Protein AF-A0A7S1TDK1-F1 (afdb_monomer_lite)

Structure (mmCIF, N/CA/C/O backbone):
data_AF-A0A7S1TDK1-F1
#
_entry.id   AF-A0A7S1TDK1-F1
#
loop_
_atom_site.group_PDB
_atom_site.id
_atom_site.type_symbol
_atom_site.label_atom_id
_atom_site.label_alt_id
_atom_site.label_comp_id
_atom_site.label_asym_id
_atom_site.label_entity_id
_atom_site.label_seq_id
_atom_site.pdbx_PDB_ins_code
_atom_site.Cartn_x
_atom_site.Cartn_y
_atom_site.Cartn_z
_atom_site.occupancy
_atom_site.B_iso_or_equiv
_atom_site.auth_seq_id
_atom_site.auth_comp_id
_atom_site.auth_asym_id
_atom_site.auth_atom_id
_atom_site.pdbx_PDB_model_num
ATOM 1 N N . LYS A 1 1 ? 4.719 -7.505 9.314 1.00 86.31 1 LYS A N 1
ATOM 2 C CA . LYS A 1 1 ? 6.039 -7.773 8.699 1.00 86.31 1 LYS A CA 1
ATOM 3 C C . LYS A 1 1 ? 5.811 -8.381 7.329 1.00 86.31 1 LYS A C 1
ATOM 5 O O . LYS A 1 1 ? 5.020 -9.314 7.244 1.00 86.31 1 LYS A O 1
ATOM 10 N N . PHE A 1 2 ? 6.454 -7.848 6.300 1.00 88.44 2 PHE A N 1
ATOM 11 C CA . PHE A 1 2 ? 6.526 -8.436 4.968 1.00 88.44 2 PHE A CA 1
ATOM 12 C C . PHE A 1 2 ? 7.880 -9.136 4.843 1.00 88.44 2 PHE A C 1
ATOM 14 O O . PHE A 1 2 ? 8.898 -8.592 5.267 1.00 88.44 2 PHE A O 1
ATOM 21 N N . ASN A 1 3 ? 7.862 -10.368 4.338 1.00 87.81 3 ASN A N 1
ATOM 22 C CA . ASN A 1 3 ? 9.062 -11.060 3.884 1.00 87.81 3 ASN A CA 1
ATOM 23 C C . ASN A 1 3 ? 8.874 -11.241 2.379 1.00 87.81 3 ASN A C 1
ATOM 25 O O . ASN A 1 3 ? 7.981 -11.978 1.956 1.00 87.81 3 ASN A O 1
ATOM 29 N N . TYR A 1 4 ? 9.637 -10.494 1.600 1.00 84.88 4 TYR A N 1
ATOM 30 C CA . TYR A 1 4 ? 9.593 -10.510 0.154 1.00 84.88 4 TYR A CA 1
ATOM 31 C C . TYR A 1 4 ? 10.383 -11.716 -0.351 1.00 84.88 4 TYR A C 1
ATOM 33 O O . TYR A 1 4 ? 11.515 -11.944 0.056 1.00 84.88 4 TYR A O 1
ATOM 41 N N . ASN A 1 5 ? 9.760 -12.510 -1.221 1.00 82.56 5 ASN A N 1
ATOM 42 C CA . ASN A 1 5 ? 10.401 -13.643 -1.891 1.00 82.56 5 ASN A CA 1
ATOM 43 C C . ASN A 1 5 ? 10.414 -13.422 -3.411 1.00 82.56 5 ASN A C 1
ATOM 45 O O . ASN A 1 5 ? 10.013 -14.284 -4.198 1.00 82.56 5 ASN A O 1
ATOM 49 N N . TRP A 1 6 ? 10.809 -12.214 -3.808 1.00 83.81 6 TRP A N 1
ATOM 50 C CA . TRP A 1 6 ? 10.969 -11.805 -5.197 1.00 83.81 6 TRP A CA 1
ATOM 51 C C . TRP A 1 6 ? 12.465 -11.733 -5.489 1.00 83.81 6 TRP A C 1
ATOM 53 O O . TRP A 1 6 ? 13.150 -10.826 -5.035 1.00 83.81 6 TRP A O 1
ATOM 63 N N . THR A 1 7 ? 12.974 -12.768 -6.151 1.00 83.19 7 THR A N 1
ATOM 64 C CA . THR A 1 7 ? 14.395 -12.958 -6.459 1.00 83.19 7 THR A CA 1
ATOM 65 C C . THR A 1 7 ? 14.524 -13.419 -7.904 1.00 83.19 7 THR A C 1
ATOM 67 O O . THR A 1 7 ? 13.590 -14.031 -8.425 1.00 83.19 7 THR A O 1
ATOM 70 N N . GLN A 1 8 ? 15.693 -13.237 -8.521 1.00 84.31 8 GLN A N 1
ATOM 71 C CA . GLN A 1 8 ? 15.950 -13.745 -9.874 1.00 84.31 8 GLN A CA 1
ATOM 72 C C . GLN A 1 8 ? 15.743 -15.265 -9.980 1.00 84.31 8 GLN A C 1
ATOM 74 O O . GLN A 1 8 ? 15.383 -15.774 -11.031 1.00 84.31 8 GLN A O 1
ATOM 79 N N . TYR A 1 9 ? 15.955 -16.016 -8.896 1.00 83.38 9 TYR A N 1
ATOM 80 C CA . TYR A 1 9 ? 15.710 -17.457 -8.895 1.00 83.38 9 TYR A CA 1
ATOM 81 C C . TYR A 1 9 ? 14.213 -17.794 -8.862 1.00 83.38 9 TYR A C 1
ATOM 83 O O . TYR A 1 9 ? 13.776 -18.726 -9.532 1.00 83.38 9 TYR A O 1
ATOM 91 N N . SER A 1 10 ? 13.423 -17.056 -8.074 1.00 80.19 10 SER A N 1
ATOM 92 C CA . SER A 1 10 ? 11.982 -17.302 -7.953 1.00 80.19 10 SER A CA 1
ATOM 93 C C . SER A 1 10 ? 11.163 -16.716 -9.107 1.00 80.19 10 SER A C 1
ATOM 95 O O . SER A 1 10 ? 10.086 -17.236 -9.378 1.00 80.19 10 SER A O 1
ATOM 97 N N . HIS A 1 11 ? 11.658 -15.661 -9.763 1.00 81.69 11 HIS A N 1
ATOM 98 C CA . HIS A 1 11 ? 11.004 -14.942 -10.864 1.00 81.69 11 HIS A CA 1
ATOM 99 C C . HIS A 1 11 ? 12.062 -14.566 -11.922 1.00 81.69 11 HIS A C 1
ATOM 101 O O . HIS A 1 11 ? 12.530 -13.430 -11.933 1.00 81.69 11 HIS A O 1
ATOM 107 N N . PRO A 1 12 ? 12.536 -15.530 -12.735 1.00 81.00 12 PRO A N 1
ATOM 108 C CA . PRO A 1 12 ? 13.695 -15.336 -13.610 1.00 81.00 12 PRO A CA 1
ATOM 109 C C . PRO A 1 12 ? 13.409 -14.524 -14.876 1.00 81.00 12 PRO A C 1
ATOM 111 O O . PRO A 1 12 ? 14.345 -13.965 -15.449 1.00 81.00 12 PRO A O 1
ATOM 114 N N . GLU A 1 13 ? 12.159 -14.485 -15.331 1.00 82.69 13 GLU A N 1
ATOM 115 C CA . GLU A 1 13 ? 11.771 -13.781 -16.551 1.00 82.69 13 GLU A CA 1
ATOM 116 C C . GLU A 1 13 ? 11.749 -12.266 -16.310 1.00 82.69 13 GLU A C 1
ATOM 118 O O . GLU A 1 13 ? 11.190 -11.785 -15.325 1.00 82.69 13 GLU A O 1
ATOM 123 N N . ASP A 1 14 ? 12.454 -11.527 -17.172 1.00 82.69 14 ASP A N 1
ATOM 124 C CA . ASP A 1 14 ? 12.604 -10.066 -17.140 1.00 82.69 14 ASP A CA 1
ATOM 125 C C . ASP A 1 14 ? 13.008 -9.454 -15.784 1.00 82.69 14 ASP A C 1
ATOM 127 O O . ASP A 1 14 ? 12.816 -8.257 -15.552 1.00 82.69 14 ASP A O 1
ATOM 131 N N . TYR A 1 15 ? 13.621 -10.247 -14.897 1.00 85.44 15 TYR A N 1
ATOM 132 C CA . TYR A 1 15 ? 13.996 -9.798 -13.559 1.00 85.44 15 TYR A CA 1
ATOM 133 C C . TYR A 1 15 ? 14.878 -8.537 -13.623 1.00 85.44 15 TYR A C 1
ATOM 135 O O . TYR A 1 15 ? 15.932 -8.551 -14.273 1.00 85.44 15 TYR A O 1
ATOM 143 N N . PRO A 1 16 ? 14.484 -7.437 -12.958 1.00 86.31 16 PRO A N 1
ATOM 144 C CA . PRO A 1 16 ? 15.163 -6.164 -13.121 1.00 86.31 16 PRO A CA 1
ATOM 145 C C . PRO A 1 16 ? 16.536 -6.172 -12.445 1.00 86.31 16 PRO A C 1
ATOM 147 O O . PRO A 1 16 ? 16.787 -6.890 -11.480 1.00 86.31 16 PRO A O 1
ATOM 150 N N . SER A 1 17 ? 17.435 -5.316 -12.930 1.00 84.88 17 SER A N 1
ATOM 151 C CA . SER A 1 17 ? 18.801 -5.199 -12.404 1.00 84.88 17 SER A CA 1
ATOM 152 C C . SER A 1 17 ? 18.886 -4.504 -11.041 1.00 84.88 17 SER A C 1
ATOM 154 O O . SER A 1 17 ? 19.883 -4.668 -10.339 1.00 84.88 17 SER A O 1
ATOM 156 N N . ILE A 1 18 ? 17.860 -3.733 -10.656 1.00 86.06 18 ILE A N 1
ATOM 157 C CA . ILE A 1 18 ? 17.783 -3.009 -9.375 1.00 86.06 18 ILE A CA 1
ATOM 158 C C . ILE A 1 18 ? 16.418 -3.284 -8.710 1.00 86.06 18 ILE A C 1
ATOM 160 O O . ILE A 1 18 ? 15.600 -2.370 -8.549 1.00 86.06 18 ILE A O 1
ATOM 164 N N . PRO A 1 19 ? 16.131 -4.554 -8.369 1.00 88.94 19 PRO A N 1
ATOM 165 C CA . PRO A 1 19 ? 14.863 -4.952 -7.775 1.00 88.94 19 PRO A CA 1
ATOM 166 C C . PRO A 1 19 ? 14.756 -4.370 -6.365 1.00 88.94 19 PRO A C 1
ATOM 168 O O . PRO A 1 19 ? 15.672 -4.498 -5.550 1.00 88.94 19 PRO A O 1
ATOM 171 N N . HIS A 1 20 ? 13.639 -3.728 -6.061 1.00 88.69 20 HIS A N 1
ATOM 172 C CA . HIS A 1 20 ? 13.350 -3.237 -4.722 1.00 88.69 20 HIS A CA 1
ATOM 173 C C . HIS A 1 20 ? 11.844 -3.138 -4.489 1.00 88.69 20 HIS A C 1
ATOM 175 O O . HIS A 1 20 ? 11.033 -3.271 -5.402 1.00 88.69 20 HIS A O 1
ATOM 181 N N . PHE A 1 21 ? 11.463 -2.890 -3.243 1.00 91.25 21 PHE A N 1
ATOM 182 C CA . PHE A 1 21 ? 10.101 -2.508 -2.894 1.00 91.25 21 PHE A CA 1
ATOM 183 C C . PHE A 1 21 ? 10.094 -1.050 -2.449 1.00 91.25 21 PHE A C 1
ATOM 185 O O . PHE A 1 21 ? 11.078 -0.567 -1.882 1.00 91.25 21 PHE A O 1
ATOM 192 N N . SER A 1 22 ? 8.990 -0.336 -2.675 1.00 92.31 22 SER A N 1
ATOM 193 C CA . SER A 1 22 ? 8.801 0.951 -1.996 1.00 92.31 22 SER A CA 1
ATOM 194 C C . SER A 1 22 ? 8.599 0.727 -0.492 1.00 92.31 22 SER A C 1
ATOM 196 O O . SER A 1 22 ? 8.258 -0.384 -0.075 1.00 92.31 22 SER A O 1
ATOM 198 N N . PRO A 1 23 ? 8.716 1.776 0.343 1.00 91.88 23 PRO A N 1
ATOM 199 C CA . PRO A 1 23 ? 8.353 1.671 1.749 1.00 91.88 23 PRO A CA 1
ATOM 200 C C . PRO A 1 23 ? 6.932 1.121 1.921 1.00 91.88 23 PRO A C 1
ATOM 202 O O . PRO A 1 23 ? 5.986 1.624 1.307 1.00 91.88 23 PRO A O 1
ATOM 205 N N . LEU A 1 24 ? 6.779 0.110 2.777 1.00 94.00 24 LEU A N 1
ATOM 206 C CA . LEU A 1 24 ? 5.484 -0.466 3.118 1.00 94.00 24 LEU A CA 1
ATOM 207 C C . LEU A 1 24 ? 4.624 0.572 3.830 1.00 94.00 24 LEU A C 1
ATOM 209 O O . LEU A 1 24 ? 5.016 1.090 4.868 1.00 94.00 24 LEU A O 1
ATOM 213 N N . VAL A 1 25 ? 3.414 0.839 3.354 1.00 96.88 25 VAL A N 1
ATOM 214 C CA . VAL A 1 25 ? 2.447 1.636 4.114 1.00 96.88 25 VAL A CA 1
ATOM 215 C C . VAL A 1 25 ? 1.392 0.727 4.722 1.00 96.88 25 VAL A C 1
ATOM 217 O O . VAL A 1 25 ? 0.846 -0.137 4.044 1.00 96.88 25 VAL A O 1
ATOM 220 N N . GLY A 1 26 ? 1.100 0.910 6.008 1.00 97.44 26 GLY A N 1
ATOM 221 C CA . GLY A 1 26 ? 0.025 0.216 6.714 1.00 97.44 26 GLY A CA 1
ATOM 222 C C . GLY A 1 26 ? -0.909 1.202 7.402 1.00 97.44 26 GLY A C 1
ATOM 223 O O . GLY A 1 26 ? -0.452 2.196 7.962 1.00 97.44 26 GLY A O 1
ATOM 224 N N . VAL A 1 27 ? -2.210 0.920 7.399 1.00 97.81 27 VAL A N 1
ATOM 225 C CA . VAL A 1 27 ? -3.238 1.777 8.007 1.00 97.81 27 VAL A CA 1
ATOM 226 C C . VAL A 1 27 ? -4.299 0.947 8.721 1.00 97.81 27 VAL A C 1
ATOM 228 O O . VAL A 1 27 ? -4.780 -0.055 8.190 1.00 97.81 27 VAL A O 1
ATOM 231 N N . SER A 1 28 ? -4.676 1.367 9.930 1.00 97.38 28 SER A N 1
ATOM 232 C CA . SER A 1 28 ? -5.811 0.818 10.667 1.00 97.38 28 SER A CA 1
ATOM 233 C C . SER A 1 28 ? -7.077 1.612 10.391 1.00 97.38 28 SER A C 1
ATOM 235 O O . SER A 1 28 ? -7.068 2.843 10.302 1.00 97.38 28 SER A O 1
ATOM 237 N N . HIS A 1 29 ? -8.186 0.894 10.245 1.00 97.12 29 HIS A N 1
ATOM 238 C CA . HIS A 1 29 ? -9.442 1.481 9.807 1.00 97.12 29 HIS A CA 1
ATOM 239 C C . HIS A 1 29 ? -10.671 0.681 10.266 1.00 97.12 29 HIS A C 1
ATOM 241 O O . HIS A 1 29 ? -10.573 -0.402 10.855 1.00 97.12 29 HIS A O 1
ATOM 247 N N . THR A 1 30 ? -11.856 1.246 10.032 1.00 96.50 30 THR A N 1
ATOM 248 C CA . THR A 1 30 ? -13.136 0.542 10.193 1.00 96.50 30 THR A CA 1
ATOM 249 C C . THR A 1 30 ? -13.475 -0.276 8.941 1.00 96.50 30 THR A C 1
ATOM 251 O O . THR A 1 30 ? -12.867 -0.116 7.883 1.00 96.50 30 THR A O 1
ATOM 254 N N . ARG A 1 31 ? -14.535 -1.093 9.006 1.00 94.88 31 ARG A N 1
ATOM 255 C CA . ARG A 1 31 ? -15.087 -1.803 7.834 1.00 94.88 31 ARG A CA 1
ATOM 256 C C . ARG A 1 31 ? -15.582 -0.890 6.700 1.00 94.88 31 ARG A C 1
ATOM 258 O O . ARG A 1 31 ? -15.915 -1.389 5.628 1.00 94.88 31 ARG A O 1
ATOM 265 N N . PHE A 1 32 ? -15.711 0.414 6.939 1.00 95.50 32 PHE A N 1
ATOM 266 C CA . PHE A 1 32 ? -16.240 1.375 5.967 1.00 95.50 32 PHE A CA 1
ATOM 267 C C . PHE A 1 32 ? -15.153 2.061 5.138 1.00 95.50 32 PHE A C 1
ATOM 269 O O . PHE A 1 32 ? -15.480 2.869 4.279 1.00 95.50 32 PHE A O 1
ATOM 276 N N . TYR A 1 33 ? -13.885 1.725 5.372 1.00 96.38 33 TYR A N 1
ATOM 277 C CA . TYR A 1 33 ? -12.771 2.160 4.542 1.00 96.38 33 TYR A CA 1
ATOM 278 C C . TYR A 1 33 ? -12.196 0.994 3.741 1.00 96.38 33 TYR A C 1
ATOM 280 O O . TYR A 1 33 ? -12.159 -0.147 4.213 1.00 96.38 33 TYR A O 1
ATOM 288 N N . THR A 1 34 ? -11.721 1.305 2.542 1.00 97.06 34 THR A N 1
ATOM 289 C CA . THR A 1 34 ? -11.004 0.389 1.661 1.00 97.06 34 THR A CA 1
ATOM 290 C C . THR A 1 34 ? -9.796 1.140 1.127 1.00 97.06 34 THR A C 1
ATOM 292 O O . THR A 1 34 ? -9.973 2.135 0.435 1.00 97.06 34 THR A O 1
ATOM 295 N N . LEU A 1 35 ? -8.592 0.667 1.452 1.00 97.56 35 LEU A N 1
ATOM 296 C CA . LEU A 1 35 ? -7.363 1.211 0.872 1.00 97.56 35 LEU A CA 1
ATOM 297 C C . LEU A 1 35 ? -7.269 0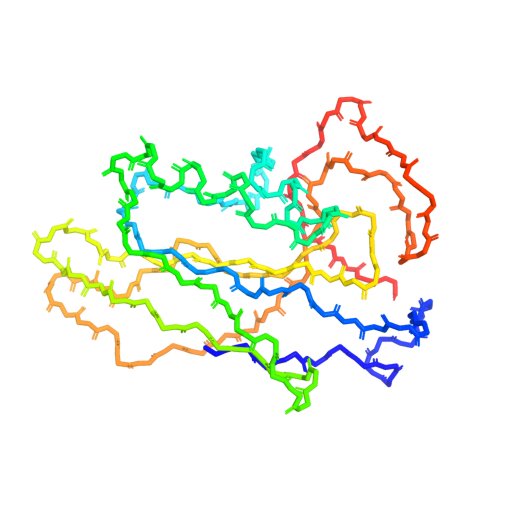.851 -0.618 1.00 97.56 35 LEU A C 1
ATOM 299 O O . LEU A 1 35 ? -7.074 1.708 -1.465 1.00 97.56 35 LEU A O 1
ATOM 303 N N . TRP A 1 36 ? -7.456 -0.430 -0.919 1.00 98.00 36 TRP A N 1
ATOM 304 C CA . TRP A 1 36 ? -7.543 -0.977 -2.269 1.00 98.00 36 TRP A CA 1
ATOM 305 C C . TRP A 1 36 ? -8.391 -2.248 -2.240 1.00 98.00 36 TRP A C 1
ATOM 307 O O . TRP A 1 36 ? -8.590 -2.835 -1.176 1.00 98.00 36 TRP A O 1
ATOM 317 N N . ASN A 1 37 ? -8.914 -2.705 -3.369 1.00 96.19 37 ASN A N 1
ATOM 318 C CA . ASN A 1 37 ? -9.586 -3.999 -3.458 1.00 96.19 37 ASN A CA 1
ATOM 319 C C . ASN A 1 37 ? -9.419 -4.588 -4.853 1.00 96.19 37 ASN A C 1
ATOM 321 O O . ASN A 1 37 ? -9.510 -3.870 -5.842 1.00 96.19 37 ASN A O 1
ATOM 325 N N . ASN A 1 38 ? -9.248 -5.908 -4.928 1.00 95.62 38 ASN A N 1
ATOM 326 C CA . ASN A 1 38 ? -9.298 -6.615 -6.202 1.00 95.62 38 ASN A CA 1
ATOM 327 C C . ASN A 1 38 ? -10.639 -6.326 -6.903 1.00 95.62 38 ASN A C 1
ATOM 329 O O . ASN A 1 38 ? -11.691 -6.327 -6.255 1.00 95.62 38 ASN A O 1
ATOM 333 N N . ASN A 1 39 ? -10.585 -6.079 -8.211 1.00 96.75 39 ASN A N 1
ATOM 334 C CA . ASN A 1 39 ? -11.683 -5.615 -9.063 1.00 96.75 39 ASN A CA 1
ATOM 335 C C . ASN A 1 39 ? -12.232 -4.206 -8.744 1.00 96.75 39 ASN A C 1
ATOM 337 O O . ASN A 1 39 ? -13.231 -3.801 -9.336 1.00 96.75 39 ASN A O 1
ATOM 341 N N . GLY A 1 40 ? -11.623 -3.452 -7.824 1.00 97.38 40 GLY A N 1
ATOM 342 C CA . GLY A 1 40 ? -11.901 -2.025 -7.628 1.00 97.38 40 GLY A CA 1
ATOM 343 C C . GLY A 1 40 ? -10.964 -1.144 -8.448 1.00 97.38 40 GLY A C 1
ATOM 344 O O . GLY A 1 40 ? -9.986 -1.632 -8.996 1.00 97.38 40 GLY A O 1
ATOM 345 N N . PHE A 1 41 ? -11.240 0.155 -8.528 1.00 98.25 41 PHE A N 1
ATOM 346 C CA . PHE A 1 41 ? -10.315 1.113 -9.142 1.00 98.25 41 PHE A CA 1
ATOM 347 C C . PHE A 1 41 ? -9.287 1.602 -8.121 1.00 98.25 41 PHE A C 1
ATOM 349 O O . PHE A 1 41 ? -9.639 1.847 -6.963 1.00 98.25 41 PHE A O 1
ATOM 356 N N . ALA A 1 42 ? -8.038 1.776 -8.554 1.00 98.12 42 ALA A N 1
ATOM 357 C CA . ALA A 1 42 ? -7.027 2.452 -7.755 1.00 98.12 42 ALA A CA 1
ATOM 358 C C . ALA A 1 42 ? -7.449 3.904 -7.484 1.00 98.12 42 ALA A C 1
ATOM 360 O O . ALA A 1 42 ? -7.874 4.633 -8.383 1.00 98.12 42 ALA A O 1
ATOM 361 N N . ASN A 1 43 ? -7.348 4.323 -6.224 1.00 96.94 43 ASN A N 1
ATOM 362 C CA . ASN A 1 43 ? -7.423 5.735 -5.875 1.00 96.94 43 ASN A CA 1
ATOM 363 C C . ASN A 1 43 ? -6.057 6.406 -6.115 1.00 96.94 43 ASN A C 1
ATOM 365 O O . ASN A 1 43 ? -5.087 5.742 -6.488 1.00 96.94 43 ASN A O 1
ATOM 369 N N . LYS A 1 44 ? -5.959 7.721 -5.884 1.00 98.19 44 LYS A N 1
ATOM 370 C CA . LYS A 1 44 ? -4.705 8.440 -6.137 1.00 98.19 44 LYS A CA 1
ATOM 371 C C . LYS A 1 44 ? -3.571 7.955 -5.230 1.00 98.19 44 LYS A C 1
ATOM 373 O O . LYS A 1 44 ? -2.436 7.855 -5.680 1.00 98.19 44 LYS A O 1
ATOM 378 N N . GLY A 1 45 ? -3.873 7.622 -3.976 1.00 98.25 45 GLY A N 1
ATOM 379 C CA . GLY A 1 45 ? -2.915 7.018 -3.056 1.00 98.25 45 GLY A CA 1
ATOM 380 C C . GLY A 1 45 ? -2.295 5.723 -3.581 1.00 98.25 45 GLY A C 1
ATOM 381 O O . GLY A 1 45 ? -1.081 5.578 -3.518 1.00 98.25 45 GLY A O 1
ATOM 382 N N . ILE A 1 46 ? -3.103 4.806 -4.115 1.00 98.56 46 ILE A N 1
ATOM 383 C CA . ILE A 1 46 ? -2.631 3.528 -4.663 1.00 98.56 46 ILE A CA 1
ATOM 384 C C . ILE A 1 46 ? -1.899 3.715 -5.978 1.00 98.56 46 ILE A C 1
ATOM 386 O O . ILE A 1 46 ? -0.848 3.109 -6.140 1.00 98.56 46 ILE A O 1
ATOM 390 N N . GLN A 1 47 ? -2.396 4.584 -6.859 1.00 98.56 47 GLN A N 1
ATOM 391 C CA . GLN A 1 47 ? -1.685 4.932 -8.085 1.00 98.56 47 GLN A CA 1
ATOM 392 C C . GLN A 1 47 ? -0.264 5.432 -7.769 1.00 98.56 47 GLN A C 1
ATOM 394 O O . GLN A 1 47 ? 0.709 4.902 -8.286 1.00 98.56 47 GLN A O 1
ATOM 399 N N . ASP A 1 48 ? -0.129 6.406 -6.862 1.00 98.62 48 ASP A N 1
ATOM 400 C CA . ASP A 1 48 ? 1.180 6.979 -6.515 1.00 98.62 48 ASP A CA 1
ATOM 401 C C . ASP A 1 48 ? 2.103 5.981 -5.806 1.00 98.62 48 ASP A C 1
ATOM 403 O O . ASP A 1 48 ? 3.324 6.061 -5.943 1.00 98.62 48 ASP A O 1
ATOM 407 N N . ILE A 1 49 ? 1.541 5.040 -5.042 1.00 98.19 49 ILE A N 1
ATOM 408 C CA . ILE A 1 49 ? 2.325 3.946 -4.468 1.00 98.19 49 ILE A CA 1
ATOM 409 C C . ILE A 1 49 ? 2.820 3.027 -5.579 1.00 98.19 49 ILE A C 1
ATOM 411 O O . ILE A 1 49 ? 3.991 2.683 -5.563 1.00 98.19 49 ILE A O 1
ATOM 415 N N . ALA A 1 50 ? 1.955 2.626 -6.506 1.00 98.12 50 ALA A N 1
ATOM 416 C CA . ALA A 1 50 ? 2.253 1.592 -7.486 1.00 98.12 50 ALA A CA 1
ATOM 417 C C . ALA A 1 50 ? 3.145 2.073 -8.643 1.00 98.12 50 ALA A C 1
ATOM 419 O O . ALA A 1 50 ? 3.961 1.298 -9.118 1.00 98.12 50 ALA A O 1
ATOM 420 N N . GLU A 1 51 ? 3.023 3.338 -9.054 1.00 98.00 51 GLU A N 1
ATOM 421 C CA . GLU A 1 51 ? 3.827 3.926 -10.141 1.00 98.00 51 GLU A CA 1
ATOM 422 C C . GLU A 1 51 ? 5.116 4.591 -9.617 1.00 98.00 51 GLU A C 1
ATOM 424 O O 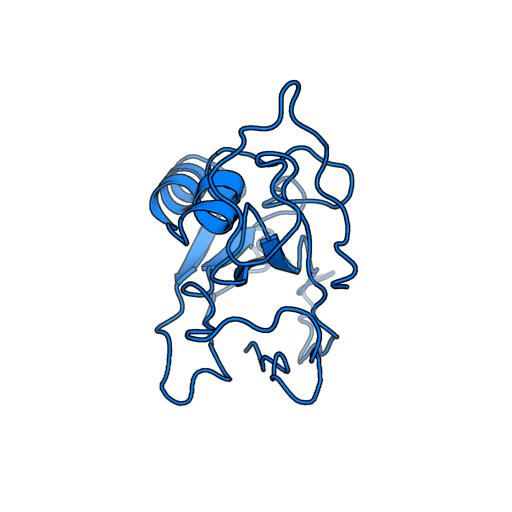. GLU A 1 51 ? 6.147 4.596 -10.284 1.00 98.00 51 GLU A O 1
ATOM 429 N N . LEU A 1 52 ? 5.078 5.201 -8.421 1.00 96.69 52 LEU A N 1
ATOM 430 C CA . LEU A 1 52 ? 6.147 6.101 -7.947 1.00 96.69 52 LEU A CA 1
ATOM 431 C C . LEU A 1 52 ? 6.773 5.681 -6.611 1.00 96.69 52 LEU A C 1
ATOM 433 O O . LEU A 1 52 ? 7.704 6.333 -6.130 1.00 96.69 52 LEU A O 1
ATOM 437 N N . GLY A 1 53 ? 6.219 4.674 -5.934 1.00 96.00 53 GLY A N 1
ATOM 438 C CA . GLY A 1 53 ? 6.605 4.303 -4.571 1.00 96.00 53 GLY A CA 1
ATOM 439 C C . GLY A 1 53 ? 6.293 5.389 -3.535 1.00 96.00 53 GLY A C 1
ATOM 440 O O . GLY A 1 53 ? 6.804 5.357 -2.411 1.00 96.00 53 GLY A O 1
ATOM 441 N N . SER A 1 54 ? 5.471 6.377 -3.900 1.00 97.12 54 SER A N 1
ATOM 442 C CA . SER A 1 54 ? 5.207 7.568 -3.101 1.00 97.12 54 SER A CA 1
ATOM 443 C C . SER A 1 54 ? 3.988 7.375 -2.209 1.00 97.12 54 SER A C 1
ATOM 445 O O . SER A 1 54 ? 2.868 7.166 -2.662 1.00 97.12 54 SER A O 1
ATOM 447 N N . THR A 1 55 ? 4.176 7.535 -0.900 1.00 97.06 55 THR A N 1
ATOM 448 C CA . THR A 1 55 ? 3.095 7.393 0.091 1.00 97.06 55 THR A CA 1
ATOM 449 C C . THR A 1 55 ? 2.343 8.699 0.365 1.00 97.06 55 THR A C 1
ATOM 451 O O . THR A 1 55 ? 1.395 8.723 1.152 1.00 97.06 55 THR A O 1
ATOM 454 N N . VAL A 1 56 ? 2.739 9.807 -0.274 1.00 97.94 56 VAL A N 1
ATOM 455 C CA . VAL A 1 56 ? 2.255 11.160 0.049 1.00 97.94 56 VAL A CA 1
ATOM 456 C C . VAL A 1 56 ? 0.739 11.285 -0.116 1.00 97.94 56 VAL A C 1
ATOM 458 O O . VAL A 1 56 ? 0.072 11.806 0.781 1.00 97.94 56 VAL A O 1
ATOM 461 N N . SER A 1 57 ? 0.187 10.815 -1.235 1.00 98.50 57 SER A N 1
ATOM 462 C CA . SER A 1 57 ? -1.253 10.906 -1.508 1.00 98.50 57 SER A CA 1
ATOM 463 C C . SER A 1 57 ? -2.062 9.984 -0.600 1.00 98.50 57 SER A C 1
ATOM 465 O O . SER A 1 57 ? -3.032 10.439 0.004 1.00 98.50 57 SER A O 1
ATOM 467 N N . ALA A 1 58 ? -1.600 8.750 -0.378 1.00 98.25 58 ALA A N 1
ATOM 468 C CA . ALA A 1 58 ? -2.243 7.817 0.547 1.00 98.25 58 ALA A CA 1
ATOM 469 C C . ALA A 1 58 ? -2.327 8.395 1.974 1.00 98.25 58 ALA A C 1
ATOM 471 O O . ALA A 1 58 ? -3.379 8.377 2.605 1.00 98.25 58 ALA A O 1
ATOM 472 N N . ILE A 1 59 ? -1.255 9.017 2.474 1.00 98.19 59 ILE A N 1
ATOM 473 C CA . ILE A 1 59 ? -1.257 9.647 3.805 1.00 98.19 59 ILE A CA 1
ATOM 474 C C . ILE A 1 59 ? -2.233 10.830 3.873 1.00 98.19 59 ILE A C 1
ATOM 476 O O . ILE A 1 59 ? -2.881 11.031 4.903 1.00 98.19 59 ILE A O 1
ATOM 480 N N . LYS A 1 60 ? -2.348 11.630 2.804 1.00 98.50 60 LYS A N 1
ATOM 481 C CA . LYS A 1 60 ? -3.341 12.718 2.735 1.00 98.50 60 LYS A CA 1
ATOM 482 C C . LYS A 1 60 ? -4.768 12.166 2.793 1.00 98.50 60 LYS A C 1
ATOM 484 O O . LYS A 1 60 ? -5.598 12.712 3.521 1.00 98.50 60 LYS A O 1
ATOM 489 N N . GLU A 1 61 ? -5.040 11.068 2.094 1.00 98.25 61 GLU A N 1
ATOM 490 C CA . GLU A 1 61 ? -6.326 10.367 2.154 1.00 98.25 61 GLU A CA 1
ATOM 491 C C . GLU A 1 61 ? -6.600 9.832 3.570 1.00 98.25 61 GLU A C 1
ATOM 493 O O . GLU A 1 61 ? -7.658 10.102 4.131 1.00 98.25 61 GLU A O 1
ATOM 498 N N . PHE A 1 62 ? -5.627 9.187 4.225 1.00 97.75 62 PHE A N 1
ATOM 499 C CA . PHE A 1 62 ? -5.813 8.649 5.585 1.00 97.75 62 PHE A CA 1
ATOM 500 C C . PHE A 1 62 ? -6.088 9.731 6.630 1.00 97.75 62 PHE A C 1
ATOM 502 O O . PHE A 1 62 ? -6.775 9.480 7.616 1.00 97.75 62 PHE A O 1
ATOM 509 N N . LYS A 1 63 ? -5.526 10.929 6.453 1.00 97.81 63 LYS A N 1
ATOM 510 C CA . LYS A 1 63 ? -5.751 12.058 7.365 1.00 97.81 63 LYS A CA 1
ATOM 511 C C . LYS A 1 63 ? -7.098 12.745 7.149 1.00 97.81 63 LYS A C 1
ATOM 513 O O . LYS A 1 63 ? -7.571 13.417 8.059 1.00 97.81 63 LYS A O 1
ATOM 518 N N . SER A 1 64 ? -7.673 12.628 5.953 1.00 97.12 64 SER A N 1
ATOM 519 C CA . SER A 1 64 ? -8.951 13.257 5.596 1.00 97.12 64 SER A CA 1
ATOM 520 C C . SER A 1 64 ? -10.146 12.314 5.741 1.00 97.12 64 SER A C 1
ATOM 522 O O . SER A 1 64 ? -11.279 12.776 5.866 1.00 97.12 64 SER A O 1
ATOM 524 N N . GLU A 1 65 ? -9.910 11.005 5.778 1.00 96.00 65 GLU A N 1
ATOM 525 C CA . GLU A 1 65 ? -10.947 9.999 5.958 1.00 96.00 65 GLU A CA 1
ATOM 526 C C . GLU A 1 65 ? -11.281 9.776 7.445 1.00 96.00 65 GLU A C 1
ATOM 528 O O . GLU A 1 65 ? -10.423 9.566 8.298 1.00 96.00 65 GLU A O 1
ATOM 533 N N . ARG A 1 66 ? -12.577 9.776 7.772 1.00 95.50 66 ARG A N 1
ATOM 534 C CA . ARG A 1 66 ? -13.068 9.575 9.150 1.00 95.50 66 ARG A CA 1
ATOM 535 C C . ARG A 1 66 ? -12.955 8.127 9.633 1.00 95.50 66 ARG A C 1
ATOM 537 O O . ARG A 1 66 ? -13.078 7.856 10.824 1.00 95.50 66 ARG A O 1
ATOM 544 N N . ASN A 1 67 ? -12.843 7.186 8.699 1.00 96.06 67 ASN A N 1
ATOM 545 C CA . ASN A 1 67 ? -12.802 5.753 8.967 1.00 96.06 67 ASN A CA 1
ATOM 546 C C . ASN A 1 67 ? -11.382 5.187 9.079 1.00 96.06 67 ASN A C 1
ATOM 548 O O . ASN A 1 67 ? -11.246 3.992 9.347 1.00 96.06 67 ASN A O 1
ATOM 552 N N . THR A 1 68 ? -10.354 6.008 8.884 1.00 96.12 68 THR A N 1
ATOM 553 C CA . THR A 1 68 ? -8.935 5.688 9.077 1.00 96.12 68 THR A CA 1
ATOM 554 C C . THR A 1 68 ? -8.429 6.299 10.377 1.00 96.12 68 THR A C 1
ATOM 556 O O . THR A 1 68 ? -8.993 7.261 10.894 1.00 96.12 68 THR A O 1
ATOM 559 N N . PHE A 1 69 ? -7.380 5.708 10.950 1.00 95.06 69 PHE A N 1
ATOM 560 C CA . PHE A 1 69 ? -6.874 6.141 12.249 1.00 95.06 69 PHE A CA 1
ATOM 561 C C . PHE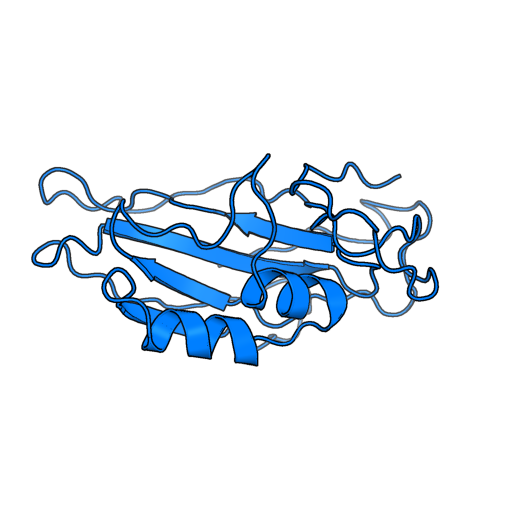 A 1 69 ? -5.349 6.180 12.281 1.00 95.06 69 PHE A C 1
ATOM 563 O O . PHE A 1 69 ? -4.751 7.165 11.859 1.00 95.06 69 PHE A O 1
ATOM 570 N N . ASN A 1 70 ? -4.703 5.126 12.781 1.00 96.06 70 ASN A N 1
ATOM 571 C CA . ASN A 1 70 ? -3.250 5.084 12.845 1.00 96.06 70 ASN A CA 1
ATOM 572 C C . ASN A 1 70 ? -2.711 4.515 11.540 1.00 96.06 70 ASN A C 1
ATOM 574 O O . ASN A 1 70 ? -3.227 3.525 11.025 1.00 96.06 70 ASN A O 1
ATOM 578 N N . TYR A 1 71 ? -1.636 5.105 11.045 1.00 96.88 71 TYR A N 1
ATOM 579 C CA . TYR A 1 71 ? -0.878 4.575 9.927 1.00 96.88 71 TYR A CA 1
ATOM 580 C C . TYR A 1 71 ? 0.607 4.563 10.275 1.00 96.88 71 TYR A C 1
ATOM 582 O O . TYR A 1 71 ? 1.060 5.258 11.186 1.00 96.88 71 TYR A O 1
ATOM 590 N N . SER A 1 72 ? 1.362 3.742 9.564 1.00 96.81 72 SER A N 1
ATOM 591 C CA . SER A 1 72 ? 2.805 3.622 9.707 1.00 96.81 72 SER A CA 1
ATOM 592 C C . SER A 1 72 ? 3.412 3.366 8.337 1.00 96.81 72 SER A C 1
ATOM 594 O O . SER A 1 72 ? 2.769 2.783 7.464 1.00 96.81 72 SER A O 1
ATOM 596 N N . ILE A 1 73 ? 4.633 3.852 8.157 1.00 94.81 73 ILE A N 1
ATOM 597 C CA . ILE A 1 73 ? 5.408 3.692 6.936 1.00 94.81 73 ILE A CA 1
ATOM 598 C C . ILE A 1 73 ? 6.661 2.931 7.333 1.00 94.81 73 ILE A C 1
ATOM 600 O O . ILE A 1 73 ? 7.308 3.265 8.332 1.00 94.81 73 ILE A O 1
ATOM 604 N N . GLY A 1 74 ? 6.951 1.893 6.568 1.00 88.75 74 GLY A N 1
ATOM 605 C CA . GLY A 1 74 ? 8.114 1.059 6.710 1.00 88.75 74 GLY A CA 1
ATOM 606 C C . GLY A 1 74 ? 9.360 1.898 6.527 1.00 88.75 74 GLY A C 1
ATOM 607 O O . GLY A 1 74 ? 9.381 2.909 5.820 1.00 88.75 74 GLY A O 1
ATOM 608 N N . LYS A 1 75 ? 10.412 1.486 7.211 1.00 75.62 75 LYS A N 1
ATOM 609 C CA . LYS A 1 75 ? 11.752 1.927 6.865 1.00 75.62 75 LYS A CA 1
ATOM 610 C C . LYS A 1 75 ? 12.313 0.746 6.114 1.00 75.62 75 LYS A C 1
ATOM 612 O O . LYS A 1 75 ? 12.493 -0.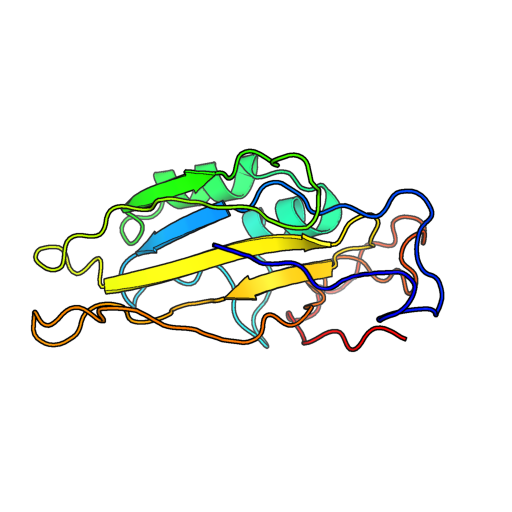287 6.749 1.00 75.62 75 LYS A O 1
ATOM 617 N N . LEU A 1 76 ? 12.528 0.899 4.807 1.00 66.25 76 LEU A N 1
ATOM 618 C CA . LEU A 1 76 ? 13.227 -0.105 4.011 1.00 66.25 76 LEU A CA 1
ATOM 619 C C . LEU A 1 76 ? 14.484 -0.504 4.789 1.00 66.25 76 LEU A C 1
ATOM 621 O O . LEU A 1 76 ? 15.386 0.314 4.981 1.00 66.25 76 LEU A O 1
ATOM 625 N N . SER A 1 77 ? 14.466 -1.705 5.362 1.00 52.38 77 SER A N 1
ATOM 626 C CA . SER A 1 77 ? 15.607 -2.255 6.073 1.00 52.38 77 SER A CA 1
ATOM 627 C C . SER A 1 77 ? 16.460 -2.992 5.063 1.00 52.38 77 SER A C 1
ATOM 629 O O . SER A 1 77 ? 15.941 -3.739 4.245 1.00 52.38 77 SER A O 1
ATOM 631 N N . ASP A 1 78 ? 17.763 -2.769 5.131 1.00 46.00 78 ASP A N 1
ATOM 632 C CA . ASP A 1 78 ? 18.752 -3.641 4.514 1.00 46.00 78 ASP A CA 1
ATOM 633 C C . ASP A 1 78 ? 18.893 -4.878 5.434 1.00 46.00 78 ASP A C 1
ATOM 635 O O . ASP A 1 78 ? 19.105 -4.687 6.641 1.00 46.00 78 ASP A O 1
ATOM 639 N N . PRO A 1 79 ? 18.707 -6.131 4.967 1.00 51.50 79 PRO A N 1
ATOM 640 C CA . PRO A 1 79 ? 18.519 -6.564 3.581 1.00 51.50 79 PRO A CA 1
ATOM 641 C C . PRO A 1 79 ? 17.108 -6.322 3.025 1.00 51.50 79 PRO A C 1
ATOM 643 O O . PRO A 1 79 ? 16.109 -6.532 3.720 1.00 51.50 79 PRO A O 1
ATOM 646 N N . VAL A 1 80 ? 17.077 -5.972 1.730 1.00 63.12 80 VAL A N 1
ATOM 647 C CA . VAL A 1 80 ? 15.936 -5.614 0.846 1.00 63.12 80 VAL A CA 1
ATOM 648 C C . VAL A 1 80 ? 14.737 -6.585 0.906 1.00 63.12 80 VAL A C 1
ATOM 650 O O . VAL A 1 80 ? 13.635 -6.260 0.468 1.00 63.12 80 VAL A O 1
ATOM 653 N N . ASP A 1 81 ? 14.909 -7.757 1.514 1.00 72.56 81 ASP A N 1
ATOM 654 C CA . ASP A 1 81 ? 13.928 -8.841 1.561 1.00 72.56 81 ASP A CA 1
ATOM 655 C C . ASP A 1 81 ? 12.875 -8.685 2.668 1.00 72.56 81 ASP A C 1
ATOM 657 O O . ASP A 1 81 ? 11.920 -9.461 2.733 1.00 72.56 81 ASP A O 1
ATOM 661 N N . THR A 1 82 ? 13.012 -7.718 3.581 1.00 80.38 82 THR A N 1
ATOM 662 C CA . THR A 1 82 ? 12.015 -7.519 4.647 1.00 80.38 82 THR A CA 1
ATOM 663 C C . THR A 1 82 ? 11.696 -6.059 4.926 1.00 80.38 82 THR A C 1
ATOM 665 O O . THR A 1 82 ? 12.584 -5.218 4.993 1.00 80.38 82 THR A O 1
ATOM 668 N N . ASP A 1 83 ? 10.414 -5.783 5.177 1.00 86.38 83 ASP A N 1
ATOM 669 C CA . ASP A 1 83 ? 9.941 -4.500 5.705 1.00 86.38 83 ASP A CA 1
ATOM 670 C C . ASP A 1 83 ? 8.899 -4.736 6.810 1.00 86.38 83 ASP A C 1
ATOM 672 O O . ASP A 1 83 ? 8.173 -5.742 6.849 1.00 86.38 83 ASP A O 1
ATOM 676 N N . MET A 1 84 ? 8.826 -3.823 7.768 1.00 88.12 84 MET A N 1
ATOM 677 C CA . MET A 1 84 ? 7.915 -3.916 8.891 1.00 88.12 84 MET A CA 1
ATOM 678 C C . MET A 1 84 ? 7.337 -2.557 9.256 1.00 88.12 84 MET A C 1
ATOM 680 O O . MET A 1 84 ? 8.043 -1.610 9.586 1.00 88.12 84 MET A O 1
ATOM 684 N N . VAL A 1 85 ? 6.010 -2.531 9.326 1.00 90.62 85 VAL A N 1
ATOM 685 C CA . VAL A 1 85 ? 5.238 -1.456 9.941 1.00 90.62 85 VAL A CA 1
ATOM 686 C C . VAL A 1 85 ? 4.618 -1.930 11.244 1.00 90.62 85 VAL A C 1
ATOM 688 O O . VAL A 1 85 ? 4.203 -3.087 11.365 1.00 90.62 85 VAL A O 1
ATOM 691 N N . THR A 1 86 ? 4.499 -1.004 12.191 1.00 91.69 86 THR A N 1
ATOM 692 C CA . THR A 1 86 ? 3.757 -1.204 13.437 1.00 91.69 86 THR A CA 1
ATOM 693 C C . THR A 1 86 ? 2.597 -0.227 13.461 1.00 91.69 86 THR A C 1
ATOM 695 O O . THR A 1 86 ? 2.798 0.985 13.490 1.00 91.69 86 THR A O 1
ATOM 698 N N . VAL A 1 87 ? 1.374 -0.754 13.461 1.00 92.38 87 VAL A N 1
ATOM 699 C CA . VAL A 1 87 ? 0.148 0.046 13.491 1.00 92.38 87 VAL A CA 1
ATOM 700 C C . VAL A 1 87 ? -0.645 -0.305 14.742 1.00 92.38 87 VAL A C 1
ATOM 702 O O . VAL A 1 87 ? -1.084 -1.439 14.915 1.00 92.38 87 VAL A O 1
ATOM 705 N N . THR A 1 88 ? -0.862 0.678 15.613 1.00 91.56 88 THR A N 1
ATOM 706 C CA . THR A 1 88 ? -1.683 0.498 16.817 1.00 91.56 88 THR A CA 1
ATOM 707 C C . THR A 1 88 ? -3.168 0.506 16.456 1.00 91.56 88 THR A C 1
ATOM 709 O O . THR A 1 88 ? -3.639 1.386 15.731 1.00 91.56 88 THR A O 1
ATOM 712 N N . MET A 1 89 ? -3.930 -0.445 16.997 1.00 89.75 89 MET A N 1
ATOM 713 C CA . MET A 1 89 ? -5.365 -0.596 16.745 1.00 89.75 89 MET A CA 1
ATOM 714 C C . MET A 1 89 ? -6.147 -0.601 18.064 1.00 89.75 89 MET A C 1
ATOM 716 O O . MET A 1 89 ? -5.673 -1.114 19.076 1.00 89.75 89 MET A O 1
ATOM 720 N N . ARG A 1 90 ? -7.352 -0.019 18.071 1.00 85.56 90 ARG A N 1
ATOM 721 C CA . ARG A 1 90 ? -8.230 0.066 19.252 1.00 85.56 90 ARG A CA 1
ATOM 722 C C . ARG A 1 90 ? -9.651 -0.421 18.946 1.00 85.56 90 ARG A C 1
ATOM 724 O O . ARG A 1 90 ? -10.433 0.259 18.284 1.00 85.56 90 ARG A O 1
ATOM 731 N N . GLY A 1 91 ? -10.035 -1.560 19.519 1.00 76.56 91 GLY A N 1
ATOM 732 C CA . GLY A 1 91 ? -11.332 -2.199 19.264 1.00 76.56 91 GLY A CA 1
ATOM 733 C C . GLY A 1 91 ? -12.525 -1.338 19.696 1.00 76.56 91 GLY A C 1
ATOM 734 O O . GLY A 1 91 ? -13.540 -1.307 19.006 1.00 76.56 91 GLY A O 1
ATOM 735 N N . ALA A 1 92 ? -12.370 -0.554 20.771 1.00 72.06 92 ALA A N 1
ATOM 736 C CA . ALA A 1 92 ? -13.407 0.342 21.296 1.00 72.06 92 ALA A CA 1
ATOM 737 C C . ALA A 1 92 ? -13.913 1.382 20.275 1.00 72.06 92 ALA A C 1
ATOM 739 O O . ALA A 1 92 ? -15.070 1.784 20.329 1.00 72.06 92 ALA A O 1
ATOM 740 N N . VAL A 1 93 ? -13.073 1.778 19.314 1.00 72.94 93 VAL A N 1
ATOM 741 C CA . VAL A 1 93 ? -13.408 2.746 18.252 1.00 72.94 93 VAL A CA 1
ATOM 742 C C . VAL A 1 93 ? -13.570 2.074 16.885 1.00 72.94 93 VAL A C 1
ATOM 744 O O . VAL A 1 93 ? -13.449 2.713 15.846 1.00 72.94 93 VAL A O 1
ATOM 747 N N . LYS A 1 94 ? -13.844 0.762 16.874 1.00 84.25 94 LYS A N 1
ATOM 748 C CA . LYS A 1 94 ? -14.045 -0.057 15.666 1.00 84.25 94 LYS A CA 1
ATOM 749 C C . LYS A 1 94 ? -12.845 -0.078 14.698 1.00 84.25 94 LYS A C 1
ATOM 751 O O . LYS A 1 94 ? -13.012 -0.510 13.556 1.00 84.25 94 LYS A O 1
ATOM 756 N N . GLN A 1 95 ? -11.643 0.292 15.163 1.00 89.44 95 GLN A N 1
ATOM 757 C CA . GLN A 1 95 ? -10.356 0.078 14.477 1.00 89.44 95 GLN A CA 1
ATOM 758 C C . GLN A 1 95 ? -10.018 -1.409 14.484 1.00 89.44 95 GLN A C 1
ATOM 760 O O . GLN A 1 95 ? -9.207 -1.885 15.275 1.00 89.44 95 GLN A O 1
ATOM 765 N N . THR A 1 96 ? -10.725 -2.157 13.658 1.00 94.75 96 THR A N 1
ATOM 766 C CA . THR A 1 96 ? -10.695 -3.620 13.665 1.00 94.75 96 THR A CA 1
ATOM 767 C C . THR A 1 96 ? -10.126 -4.181 12.377 1.00 94.75 96 THR A C 1
ATOM 769 O O . THR A 1 96 ? -9.862 -5.375 12.323 1.00 94.75 96 THR A O 1
ATOM 772 N N . PHE A 1 97 ? -9.876 -3.327 11.381 1.00 96.75 97 PHE A N 1
ATOM 773 C CA . PHE A 1 97 ? -9.334 -3.711 10.089 1.00 96.75 97 PHE A CA 1
ATOM 774 C C . PHE A 1 97 ? -7.964 -3.083 9.856 1.00 96.75 97 PHE A C 1
ATOM 776 O O . PHE A 1 97 ? -7.699 -1.960 10.294 1.00 96.75 97 PHE A O 1
ATOM 783 N N . LEU A 1 98 ? -7.111 -3.822 9.161 1.00 96.44 98 LEU A N 1
ATOM 784 C CA . LEU A 1 98 ? -5.792 -3.393 8.727 1.00 96.44 98 LEU A CA 1
ATOM 785 C C . LEU A 1 98 ? -5.698 -3.572 7.208 1.00 96.44 98 LEU A C 1
ATOM 787 O O . LEU A 1 98 ? -6.147 -4.587 6.669 1.00 96.44 98 LEU A O 1
ATOM 791 N N . SER A 1 99 ? -5.081 -2.608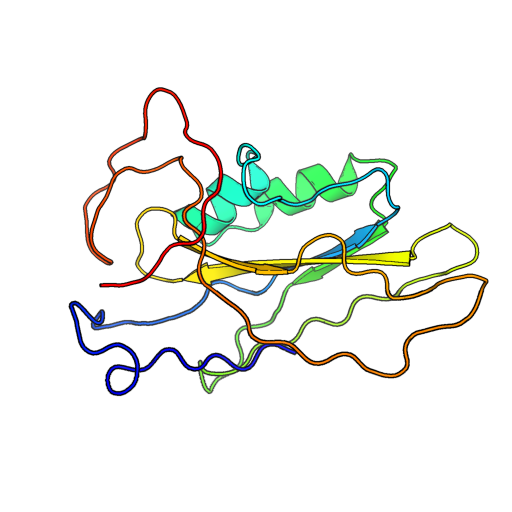 6.532 1.00 97.25 99 SER A N 1
ATOM 792 C CA . SER A 1 99 ? -4.680 -2.718 5.125 1.00 97.25 99 SER A CA 1
ATOM 793 C C . SER A 1 99 ? -3.242 -2.248 4.961 1.00 97.25 99 SER A C 1
ATOM 795 O O . SER A 1 99 ? -2.776 -1.410 5.738 1.00 97.25 99 SER A O 1
ATOM 797 N N . ALA A 1 100 ? -2.553 -2.773 3.953 1.00 97.25 100 ALA A N 1
ATOM 798 C CA . ALA A 1 100 ? -1.197 -2.378 3.617 1.00 97.25 100 ALA A CA 1
ATOM 799 C C . ALA A 1 100 ? -0.905 -2.517 2.116 1.00 97.25 100 ALA A C 1
ATOM 801 O O . ALA A 1 100 ? -1.548 -3.322 1.435 1.00 97.25 100 ALA A O 1
ATOM 802 N N . ALA A 1 101 ? 0.064 -1.746 1.622 1.00 97.50 101 ALA A N 1
ATOM 803 C CA . ALA A 1 101 ? 0.547 -1.797 0.241 1.00 97.50 101 ALA A CA 1
ATOM 804 C C . ALA A 1 101 ? 2.024 -1.364 0.135 1.00 97.50 101 ALA A C 1
ATOM 806 O O . ALA A 1 101 ? 2.483 -0.547 0.935 1.00 97.50 101 ALA A O 1
ATOM 807 N N . ALA A 1 102 ? 2.745 -1.901 -0.848 1.00 95.56 102 ALA A N 1
ATOM 808 C CA . ALA A 1 102 ? 4.096 -1.501 -1.248 1.00 95.56 102 ALA A CA 1
ATOM 809 C C . ALA A 1 102 ? 4.288 -1.757 -2.751 1.00 95.56 102 ALA A C 1
ATOM 811 O O . ALA A 1 102 ? 3.820 -2.779 -3.249 1.00 95.56 102 ALA A O 1
ATOM 812 N N . MET A 1 103 ? 4.982 -0.866 -3.456 1.00 95.06 103 MET A N 1
ATOM 813 C CA . MET A 1 103 ? 5.343 -1.026 -4.868 1.00 95.06 103 MET A CA 1
ATOM 814 C C . MET A 1 103 ? 6.268 -2.224 -5.072 1.00 95.06 103 MET A C 1
ATOM 816 O O . MET A 1 103 ? 7.156 -2.445 -4.248 1.00 95.06 103 MET A O 1
ATOM 820 N N . ILE A 1 104 ? 6.108 -2.926 -6.191 1.00 93.38 104 ILE A N 1
ATOM 821 C CA . ILE A 1 104 ? 7.139 -3.788 -6.778 1.00 93.38 104 ILE A CA 1
ATOM 822 C C . ILE A 1 104 ? 7.931 -2.911 -7.745 1.00 93.38 104 ILE A C 1
ATOM 824 O O . ILE A 1 104 ? 7.335 -2.314 -8.633 1.00 93.38 104 ILE A O 1
ATOM 828 N N . ALA A 1 105 ? 9.245 -2.789 -7.580 1.00 91.44 105 ALA A N 1
ATOM 829 C CA . ALA A 1 105 ? 10.018 -1.780 -8.291 1.00 91.44 105 ALA A CA 1
ATOM 830 C C . ALA A 1 105 ? 11.282 -2.344 -8.955 1.00 91.44 105 ALA A C 1
ATOM 832 O O . ALA A 1 105 ? 11.997 -3.137 -8.337 1.00 91.44 105 ALA A O 1
ATOM 833 N N . PRO A 1 106 ? 11.629 -1.879 -10.165 1.00 93.00 106 PRO A N 1
ATOM 834 C CA . PRO A 1 106 ? 10.809 -1.046 -11.051 1.00 93.00 106 PRO A CA 1
ATOM 835 C C . PRO A 1 106 ? 9.588 -1.827 -11.560 1.00 93.00 106 PRO A C 1
ATOM 837 O O . PRO A 1 106 ? 9.652 -3.046 -11.650 1.00 93.00 106 PRO A O 1
ATOM 840 N N . SER A 1 107 ? 8.477 -1.152 -11.839 1.00 94.56 107 SER A N 1
ATOM 841 C CA . SER A 1 107 ? 7.333 -1.715 -12.563 1.00 94.56 107 SER A CA 1
ATOM 842 C C . SER A 1 107 ? 6.457 -0.583 -13.115 1.00 94.56 107 SER A C 1
ATOM 844 O O . SER A 1 107 ? 6.629 0.553 -12.672 1.00 94.56 107 SER A O 1
ATOM 846 N N . PRO A 1 108 ? 5.541 -0.869 -14.057 1.00 96.69 108 PRO A N 1
ATOM 847 C CA . PRO A 1 108 ? 4.592 0.117 -14.570 1.00 96.69 108 PRO A CA 1
ATOM 848 C C . PRO A 1 108 ? 3.678 0.653 -13.461 1.00 96.69 108 PRO A C 1
ATOM 850 O O . PRO A 1 108 ? 3.664 1.846 -13.178 1.00 96.69 108 PRO A O 1
ATOM 853 N N . ASP A 1 109 ? 2.940 -0.242 -12.800 1.00 97.69 109 ASP A N 1
ATOM 854 C CA . ASP A 1 109 ? 2.008 0.093 -11.723 1.00 97.69 109 ASP A CA 1
ATOM 855 C C . ASP A 1 109 ? 1.742 -1.110 -10.794 1.00 97.69 109 ASP A C 1
ATOM 857 O O . ASP A 1 109 ? 0.624 -1.337 -10.309 1.00 97.69 109 ASP A O 1
ATOM 861 N N . TRP A 1 110 ? 2.773 -1.924 -10.543 1.00 96.62 110 TRP A N 1
ATOM 862 C CA . TRP A 1 110 ? 2.624 -3.163 -9.785 1.00 96.62 110 TRP A CA 1
ATOM 863 C C . TRP A 1 110 ? 2.913 -2.973 -8.296 1.00 96.62 110 TRP A C 1
ATOM 865 O O . TRP A 1 110 ? 3.858 -2.304 -7.874 1.00 96.62 110 TRP A O 1
ATOM 875 N N . PHE A 1 111 ? 2.119 -3.629 -7.452 1.00 96.81 111 PHE A N 1
ATOM 876 C CA . PHE A 1 111 ? 2.253 -3.554 -5.999 1.00 96.81 111 PHE A CA 1
ATOM 877 C C . PHE A 1 111 ? 1.901 -4.877 -5.306 1.00 96.81 111 PHE A C 1
ATOM 879 O O . PHE A 1 111 ? 1.239 -5.753 -5.857 1.00 96.81 111 PHE A O 1
ATOM 886 N N . VAL A 1 112 ? 2.326 -5.024 -4.054 1.00 95.44 112 VAL A N 1
ATOM 887 C CA . VAL A 1 112 ? 1.919 -6.101 -3.140 1.00 95.44 112 VAL A CA 1
ATOM 888 C C . VAL A 1 112 ? 1.223 -5.520 -1.922 1.00 95.44 112 VAL A C 1
ATOM 890 O O . VAL A 1 112 ? 1.480 -4.388 -1.515 1.00 95.44 112 VAL A O 1
ATOM 893 N N . GLY A 1 113 ? 0.371 -6.308 -1.273 1.00 95.00 113 GLY A N 1
ATOM 894 C CA . GLY A 1 113 ? -0.264 -5.875 -0.038 1.00 95.00 113 GLY A CA 1
ATOM 895 C C . GLY A 1 113 ? -1.316 -6.838 0.482 1.00 95.00 113 GLY A C 1
ATOM 896 O O . GLY A 1 113 ? -1.536 -7.918 -0.063 1.00 95.00 113 GLY A O 1
ATOM 897 N N . PHE A 1 114 ? -2.033 -6.392 1.507 1.00 95.44 114 PHE A N 1
ATOM 898 C CA . PHE A 1 114 ? -3.297 -6.993 1.924 1.00 95.44 114 PHE A CA 1
ATOM 899 C C . PHE A 1 114 ? -4.327 -5.891 2.166 1.00 95.44 114 PHE A C 1
ATOM 901 O O . PHE A 1 114 ? -3.976 -4.760 2.506 1.00 95.44 114 PHE A O 1
ATOM 908 N N . SER A 1 115 ? -5.607 -6.218 2.032 1.00 94.88 115 SER A N 1
ATOM 909 C CA . SER A 1 115 ? -6.683 -5.250 2.223 1.00 94.88 115 SER A CA 1
ATOM 910 C C . SER A 1 115 ? -7.767 -5.785 3.140 1.00 94.88 115 SER A C 1
ATOM 912 O O . SER A 1 115 ? -8.156 -6.948 3.045 1.00 94.88 115 SER A O 1
ATOM 914 N N . ARG A 1 116 ? -8.267 -4.904 4.015 1.00 95.62 116 ARG A N 1
ATOM 915 C CA . ARG A 1 116 ? -9.414 -5.130 4.904 1.00 95.62 116 ARG A CA 1
ATOM 916 C C . ARG A 1 116 ? -9.296 -6.433 5.706 1.00 95.62 116 ARG A C 1
ATOM 918 O O . ARG A 1 116 ? -10.277 -7.159 5.864 1.00 95.62 116 ARG A O 1
ATOM 925 N N . VAL A 1 117 ? -8.120 -6.702 6.267 1.00 95.50 117 VAL A N 1
ATOM 926 C CA . VAL A 1 117 ? -7.910 -7.845 7.165 1.00 95.50 117 VAL A CA 1
ATOM 927 C C . VAL A 1 117 ? -8.495 -7.521 8.535 1.00 95.50 117 VAL A C 1
ATOM 929 O O . VAL A 1 117 ? -8.070 -6.562 9.179 1.00 95.50 117 VAL A O 1
ATOM 932 N N . GLN A 1 118 ? -9.468 -8.313 8.987 1.00 95.19 118 GLN A N 1
ATOM 933 C CA . GLN A 1 118 ? -10.090 -8.155 10.301 1.00 95.19 118 GLN A CA 1
ATOM 934 C C . GLN A 1 118 ? -9.186 -8.738 11.396 1.00 95.19 118 GLN A C 1
ATOM 936 O O . GLN A 1 118 ? -8.958 -9.941 11.460 1.00 95.19 118 GLN A O 1
ATOM 941 N N . MET A 1 119 ? -8.690 -7.873 12.278 1.00 95.12 119 MET A N 1
ATOM 942 C CA . MET A 1 119 ? -7.785 -8.215 13.383 1.00 95.12 119 MET A CA 1
ATOM 943 C C . MET A 1 119 ? -8.496 -8.297 14.738 1.00 95.12 119 MET A C 1
ATOM 945 O O . MET A 1 119 ? -7.917 -8.779 15.710 1.00 95.12 119 MET A O 1
ATOM 949 N N . CYS A 1 120 ? -9.740 -7.818 14.829 1.00 93.12 120 CYS A N 1
ATOM 950 C CA . CYS A 1 120 ? -10.545 -7.877 16.046 1.00 93.12 120 CYS A CA 1
ATOM 951 C C . CYS A 1 120 ? -12.017 -8.128 15.720 1.00 93.12 120 CYS A C 1
ATOM 953 O O . CYS A 1 120 ? -12.610 -7.428 14.897 1.00 93.12 120 CYS A O 1
ATOM 955 N N . GLU A 1 121 ? -12.628 -9.085 16.410 1.00 89.88 121 GLU A N 1
ATOM 956 C CA . GLU A 1 121 ? -14.058 -9.364 16.317 1.00 89.88 121 GLU A CA 1
ATOM 957 C C . GLU A 1 121 ? -14.626 -9.651 17.703 1.00 89.88 121 GLU A C 1
ATOM 959 O O . GLU A 1 121 ? -14.024 -10.383 18.483 1.00 89.88 121 GLU A O 1
ATOM 964 N N . ASN A 1 122 ? -15.775 -9.055 18.039 1.00 87.50 122 ASN A N 1
ATOM 965 C CA . ASN A 1 122 ? -16.418 -9.231 19.348 1.00 87.50 122 ASN A CA 1
ATOM 966 C C . ASN A 1 122 ? -15.447 -9.019 20.530 1.00 87.50 122 ASN A C 1
ATOM 968 O O . ASN A 1 122 ? -15.436 -9.790 21.487 1.00 87.50 122 ASN A O 1
ATOM 972 N N . TYR A 1 123 ? -14.605 -7.980 20.435 1.00 85.88 123 TYR A N 1
ATOM 973 C CA . TYR A 1 123 ? -13.558 -7.627 21.409 1.00 85.88 123 TYR A CA 1
ATOM 974 C C . TYR A 1 123 ? -12.454 -8.679 21.601 1.00 85.88 123 TYR A C 1
ATOM 976 O O . TYR A 1 123 ? -11.663 -8.582 22.538 1.00 85.88 123 TYR A O 1
ATOM 984 N N . ARG A 1 124 ? -12.357 -9.660 20.701 1.00 91.31 124 ARG A N 1
ATOM 985 C CA . ARG A 1 124 ? -11.297 -10.668 20.679 1.00 91.31 124 ARG A CA 1
ATOM 986 C C . ARG A 1 124 ? -10.316 -10.339 19.566 1.00 91.31 124 ARG A C 1
ATOM 988 O O . ARG A 1 124 ? -10.704 -10.218 18.406 1.00 91.31 124 ARG A O 1
ATOM 995 N N . TRP A 1 125 ? -9.055 -10.153 19.935 1.00 93.25 125 TRP A N 1
ATOM 996 C CA . TRP A 1 125 ? -7.976 -9.879 18.991 1.00 93.25 125 TRP A CA 1
ATOM 997 C C . TRP A 1 125 ? -7.400 -11.170 18.428 1.00 93.25 125 TRP A C 1
ATOM 999 O O . TRP A 1 125 ? -7.189 -12.138 19.159 1.00 93.25 125 TRP A O 1
ATOM 1009 N N . VAL A 1 126 ? -7.101 -11.148 17.135 1.00 93.88 126 VAL A N 1
ATOM 1010 C CA . VAL A 1 126 ? -6.268 -12.158 16.488 1.00 93.88 126 VAL A CA 1
ATOM 1011 C C . VAL A 1 126 ? -4.849 -12.020 17.042 1.00 93.88 126 VAL A C 1
ATOM 1013 O O . VAL A 1 126 ? -4.272 -10.935 16.997 1.00 93.88 126 VAL A O 1
ATOM 1016 N N . SER A 1 127 ? -4.289 -13.105 17.582 1.00 92.19 127 SER A N 1
ATOM 1017 C CA . SER A 1 127 ? -2.939 -13.112 18.165 1.00 92.19 127 SER A CA 1
ATOM 1018 C C . SER A 1 127 ? -1.849 -12.995 17.098 1.00 92.19 127 SER A C 1
ATOM 1020 O O . SER A 1 127 ? -0.908 -12.222 17.257 1.00 92.19 127 SER A O 1
ATOM 1022 N N . PHE A 1 128 ? -1.989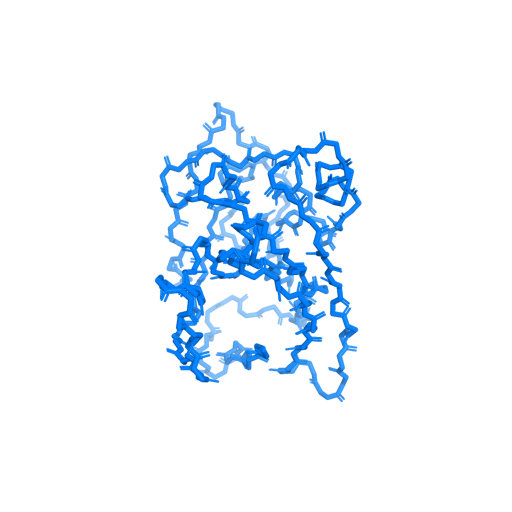 -13.736 15.999 1.00 91.31 128 PHE A N 1
ATOM 1023 C CA . PHE A 1 128 ? -1.157 -13.618 14.808 1.00 91.31 128 PHE A CA 1
ATOM 1024 C C . PHE A 1 128 ? -1.920 -14.094 13.568 1.00 91.31 128 PHE A C 1
ATOM 1026 O O . PHE A 1 128 ? -2.815 -14.933 13.654 1.00 91.31 128 PHE A O 1
ATOM 1033 N N . MET A 1 129 ? -1.544 -13.561 12.408 1.00 91.56 129 MET A N 1
ATOM 1034 C CA . MET A 1 129 ? -2.020 -14.013 11.106 1.00 91.56 129 MET A CA 1
ATOM 1035 C C . MET A 1 129 ? -0.830 -14.082 10.154 1.00 91.56 129 MET A C 1
ATOM 1037 O O . MET A 1 129 ? -0.004 -13.169 10.117 1.00 91.56 129 MET A O 1
ATOM 1041 N N . THR A 1 130 ? -0.749 -15.166 9.394 1.00 93.12 130 THR A N 1
ATOM 1042 C CA . THR A 1 130 ? 0.230 -15.350 8.324 1.00 93.12 130 THR A CA 1
ATOM 1043 C C . THR A 1 130 ? -0.507 -15.575 7.011 1.00 93.12 130 THR A C 1
ATOM 1045 O O . THR A 1 130 ? -1.616 -16.104 6.984 1.00 93.12 130 THR A O 1
ATOM 1048 N N . GLY A 1 131 ? 0.095 -15.134 5.914 1.00 89.56 131 GLY A N 1
ATOM 1049 C CA . GLY A 1 131 ? -0.483 -15.246 4.585 1.00 89.56 131 GLY A CA 1
ATOM 1050 C C . GLY A 1 131 ? 0.578 -15.030 3.518 1.00 89.56 131 GLY A C 1
ATOM 1051 O O . GLY A 1 131 ? 1.669 -14.535 3.807 1.00 89.56 131 GLY A O 1
ATOM 1052 N N . VAL A 1 132 ? 0.247 -15.420 2.292 1.00 88.75 132 VAL A N 1
ATOM 1053 C CA . VAL A 1 132 ? 1.098 -15.208 1.120 1.00 88.75 132 VAL A CA 1
ATOM 1054 C C . VAL A 1 132 ? 0.713 -13.879 0.483 1.00 88.75 132 VAL A C 1
ATOM 1056 O O . VAL A 1 132 ? -0.462 -13.640 0.204 1.00 88.75 132 VAL A O 1
ATOM 1059 N N . LEU A 1 133 ? 1.703 -13.018 0.263 1.00 87.75 133 LEU A N 1
ATOM 1060 C CA . LEU A 1 133 ? 1.532 -11.807 -0.532 1.00 87.75 133 LEU A CA 1
ATOM 1061 C C . LEU A 1 133 ? 1.573 -12.176 -2.014 1.00 87.75 133 LEU A C 1
ATOM 1063 O O . LEU A 1 133 ? 2.383 -13.002 -2.428 1.00 87.75 133 LEU A O 1
ATOM 1067 N N . VAL A 1 134 ? 0.703 -11.555 -2.802 1.00 90.00 134 VAL A N 1
ATOM 1068 C CA . VAL A 1 134 ? 0.671 -11.700 -4.261 1.00 90.00 134 VAL A CA 1
ATOM 1069 C C . VAL A 1 134 ? 0.743 -10.317 -4.902 1.00 90.00 134 VAL A C 1
ATOM 1071 O O . VAL A 1 134 ? 0.340 -9.335 -4.275 1.00 90.00 134 VAL A O 1
ATOM 1074 N N . GLY A 1 135 ? 1.278 -10.256 -6.122 1.00 92.94 135 GLY A N 1
ATOM 1075 C CA . GLY A 1 135 ? 1.348 -9.033 -6.915 1.00 92.94 135 GLY A CA 1
ATOM 1076 C C . GLY A 1 135 ? -0.007 -8.637 -7.498 1.00 92.94 135 GLY A C 1
ATOM 1077 O O . GLY A 1 135 ? -0.835 -9.488 -7.840 1.00 92.94 135 GLY A O 1
ATOM 1078 N N . PHE A 1 136 ? -0.218 -7.335 -7.617 1.00 96.88 136 PHE A N 1
ATOM 1079 C CA . PHE A 1 136 ? -1.378 -6.704 -8.226 1.00 96.88 136 PHE A CA 1
ATOM 1080 C C . PHE A 1 136 ? -0.921 -5.622 -9.199 1.00 96.88 136 PHE A C 1
ATOM 1082 O O . PHE A 1 136 ? 0.034 -4.912 -8.910 1.00 96.88 136 PHE A O 1
ATOM 1089 N N . ASP A 1 137 ? -1.636 -5.504 -10.307 1.00 97.62 137 ASP A N 1
ATOM 1090 C CA . ASP A 1 137 ? -1.585 -4.403 -11.269 1.00 97.62 137 ASP A CA 1
ATOM 1091 C C . ASP A 1 137 ? -2.651 -3.376 -10.861 1.00 97.62 137 ASP A C 1
ATOM 1093 O O . ASP A 1 137 ? -3.772 -3.766 -10.493 1.00 97.62 137 ASP A O 1
ATOM 1097 N N . ALA A 1 138 ? -2.292 -2.089 -10.814 1.00 98.25 138 ALA A N 1
ATOM 1098 C CA . ALA A 1 138 ? -3.183 -1.031 -10.338 1.00 98.25 138 ALA A CA 1
ATOM 1099 C C . ALA A 1 138 ? -4.229 -0.602 -11.382 1.00 98.25 138 ALA A C 1
ATOM 1101 O O . ALA A 1 138 ? -5.266 -0.039 -11.005 1.00 98.25 138 ALA A O 1
ATOM 1102 N N . GLY A 1 139 ? -3.997 -0.906 -12.661 1.00 97.94 139 GLY A N 1
ATOM 1103 C CA . GLY A 1 139 ? -4.840 -0.542 -13.791 1.00 97.94 139 GLY A CA 1
ATOM 1104 C C . GLY A 1 139 ? -4.677 0.912 -14.237 1.00 97.94 139 GLY A C 1
ATOM 1105 O O . GLY A 1 139 ? -5.616 1.478 -14.812 1.00 97.94 139 GLY A O 1
ATOM 1106 N N . THR A 1 140 ? -3.535 1.535 -13.949 1.00 98.44 140 THR A N 1
ATOM 1107 C CA . THR A 1 140 ? -3.240 2.950 -14.218 1.00 98.44 140 THR A CA 1
ATOM 1108 C C . THR A 1 140 ? -2.085 3.160 -15.200 1.00 98.44 140 THR A C 1
ATOM 1110 O O . THR A 1 140 ? -2.097 4.182 -15.892 1.00 98.44 140 THR A O 1
ATOM 1113 N N . ASP A 1 141 ? -1.222 2.159 -15.391 1.00 98.19 141 ASP A N 1
ATOM 1114 C CA . ASP A 1 141 ? -0.211 2.081 -16.455 1.00 98.19 141 ASP A CA 1
ATOM 1115 C C . ASP A 1 141 ? -0.362 0.769 -17.257 1.00 98.19 141 ASP A C 1
ATOM 1117 O O . ASP A 1 141 ? -0.878 -0.219 -16.751 1.00 98.19 141 ASP A O 1
ATOM 1121 N N . SER A 1 142 ? -0.058 0.786 -18.554 1.00 96.56 142 SER A N 1
ATOM 1122 C CA . SER A 1 142 ? -0.243 -0.334 -19.492 1.00 96.56 142 SER A CA 1
ATOM 1123 C C . SER A 1 142 ? 1.077 -1.003 -19.888 1.00 96.56 142 SER A C 1
ATOM 1125 O O . SER A 1 142 ? 1.076 -1.871 -20.767 1.00 96.56 142 SER A O 1
ATOM 1127 N N . GLY A 1 143 ? 2.198 -0.605 -19.279 1.00 95.00 143 GLY A N 1
ATOM 1128 C CA . GLY A 1 143 ? 3.479 -1.274 -19.454 1.00 95.00 143 GLY A CA 1
ATOM 1129 C C . GLY A 1 143 ? 3.385 -2.771 -19.138 1.00 95.00 143 GLY A C 1
ATOM 1130 O O . GLY A 1 143 ? 2.665 -3.200 -18.241 1.00 95.00 143 GLY A O 1
ATOM 1131 N N . LEU A 1 144 ? 4.110 -3.591 -19.901 1.00 90.62 144 LEU A N 1
ATOM 1132 C CA . LEU A 1 144 ? 4.032 -5.056 -19.790 1.00 90.62 144 LEU A CA 1
ATOM 1133 C C . LEU A 1 144 ? 5.238 -5.688 -19.088 1.00 90.62 144 LEU A C 1
ATOM 1135 O O . LEU A 1 144 ? 5.188 -6.861 -18.735 1.00 90.62 144 LEU A O 1
ATOM 1139 N N . THR A 1 145 ? 6.321 -4.934 -18.902 1.00 90.56 145 THR A N 1
ATOM 1140 C CA . THR A 1 145 ? 7.571 -5.419 -18.305 1.00 90.56 145 THR A CA 1
ATOM 1141 C C . THR A 1 145 ? 8.016 -4.489 -17.184 1.00 90.56 145 THR A C 1
ATOM 1143 O O . THR A 1 145 ? 7.633 -3.319 -17.149 1.00 90.56 145 THR A O 1
ATOM 1146 N N . TYR A 1 146 ? 8.875 -4.985 -16.289 1.00 90.00 146 TYR A N 1
ATOM 1147 C CA . TYR A 1 146 ? 9.385 -4.220 -15.144 1.00 90.00 146 TYR A CA 1
ATOM 1148 C C . TYR A 1 146 ? 10.022 -2.872 -15.527 1.00 90.00 146 TYR A C 1
ATOM 1150 O O . TYR A 1 146 ? 10.001 -1.934 -14.740 1.00 90.00 146 TYR A O 1
ATOM 1158 N N . MET A 1 147 ? 10.601 -2.777 -16.727 1.00 90.25 147 MET A N 1
ATOM 1159 C CA . MET A 1 147 ? 11.331 -1.603 -17.225 1.00 90.25 147 MET A CA 1
ATOM 1160 C C . MET A 1 147 ? 10.603 -0.902 -18.384 1.00 90.25 147 MET A C 1
ATOM 1162 O O . MET A 1 147 ? 11.226 -0.129 -19.117 1.00 90.25 147 MET A O 1
ATOM 1166 N N . ALA A 1 148 ? 9.322 -1.211 -18.612 1.00 92.50 148 ALA A N 1
ATOM 1167 C CA . ALA A 1 148 ? 8.540 -0.559 -19.655 1.00 92.50 148 ALA A CA 1
ATOM 1168 C C . ALA A 1 148 ? 8.467 0.963 -19.407 1.00 92.50 148 ALA A C 1
ATOM 1170 O O . ALA A 1 148 ? 8.413 1.392 -18.255 1.00 92.50 148 ALA A O 1
ATOM 1171 N N . PRO A 1 149 ? 8.487 1.793 -20.465 1.00 95.12 149 PRO A N 1
ATOM 1172 C CA . PRO A 1 149 ? 8.242 3.223 -20.314 1.00 95.12 149 PRO A CA 1
ATOM 1173 C C . PRO A 1 149 ? 6.790 3.479 -19.896 1.00 95.12 149 PRO A C 1
ATOM 1175 O O . PRO A 1 149 ? 5.907 2.718 -20.294 1.00 95.12 149 PRO A O 1
ATOM 1178 N N . ASP A 1 150 ? 6.553 4.590 -19.192 1.00 96.56 150 ASP A N 1
ATOM 1179 C CA . ASP A 1 150 ? 5.215 5.032 -18.788 1.00 96.56 150 ASP A CA 1
ATOM 1180 C C . ASP A 1 150 ? 4.228 4.996 -19.966 1.00 96.56 150 ASP A C 1
ATOM 1182 O O . ASP A 1 150 ? 4.419 5.648 -21.005 1.00 96.56 150 ASP A O 1
ATOM 1186 N N . GLN A 1 151 ? 3.133 4.266 -19.781 1.00 97.56 151 GLN A N 1
ATOM 1187 C CA . GLN A 1 151 ? 2.050 4.123 -20.737 1.00 97.56 151 GLN A CA 1
ATOM 1188 C C . GLN A 1 151 ? 0.699 4.260 -20.015 1.00 97.56 151 GLN A C 1
ATOM 1190 O O . GLN A 1 151 ? 0.036 3.260 -19.753 1.00 97.56 151 GLN A O 1
ATOM 1195 N N . PRO A 1 152 ? 0.214 5.489 -19.748 1.00 97.69 152 PRO A N 1
ATOM 1196 C CA . PRO A 1 152 ? -1.001 5.694 -18.964 1.00 97.69 152 PRO A CA 1
ATOM 1197 C C . PRO A 1 152 ? -2.219 4.931 -19.504 1.00 97.69 152 PRO A C 1
ATOM 1199 O O . PRO A 1 152 ? -2.656 5.145 -20.641 1.00 97.69 152 PRO A O 1
ATOM 1202 N N . THR A 1 153 ? -2.828 4.106 -18.656 1.00 97.94 153 THR A N 1
ATOM 1203 C CA . THR A 1 153 ? -4.007 3.303 -18.991 1.00 97.94 153 THR A CA 1
ATOM 1204 C C . THR A 1 153 ? -5.234 4.202 -19.149 1.00 97.94 153 THR A C 1
ATOM 1206 O O . THR A 1 153 ? -5.614 4.941 -18.239 1.00 97.94 153 THR A O 1
ATOM 1209 N N . ARG A 1 154 ? -5.883 4.179 -20.323 1.00 96.50 154 ARG A N 1
ATOM 1210 C CA . ARG A 1 154 ? -7.104 4.962 -20.595 1.00 96.50 154 ARG A CA 1
ATOM 1211 C C . ARG A 1 154 ? -8.157 4.139 -21.355 1.00 96.50 154 ARG A C 1
ATOM 1213 O O . ARG A 1 154 ? -7.882 3.726 -22.478 1.00 96.50 154 ARG A O 1
ATOM 1220 N N . PRO A 1 155 ? -9.383 3.976 -20.812 1.00 96.06 155 PRO A N 1
ATOM 1221 C CA . PRO A 1 155 ? -9.801 4.344 -19.452 1.00 96.06 155 PRO A CA 1
ATOM 1222 C C . PRO A 1 155 ? -9.050 3.519 -18.396 1.00 96.06 155 PRO A C 1
ATOM 1224 O O . PRO A 1 155 ? -8.535 2.456 -18.729 1.00 96.06 155 PRO A O 1
ATOM 1227 N N . TYR A 1 156 ? -9.015 3.993 -17.143 1.00 97.19 156 TYR A N 1
ATOM 1228 C CA . TYR A 1 156 ? -8.464 3.213 -16.026 1.00 97.19 156 TYR A CA 1
ATOM 1229 C C . TYR A 1 156 ? -9.091 1.822 -15.996 1.00 97.19 156 TYR A C 1
ATOM 1231 O O . TYR A 1 156 ? -10.288 1.661 -16.256 1.00 97.19 156 TYR A O 1
ATOM 1239 N N . GLN A 1 157 ? -8.278 0.830 -15.660 1.00 98.00 157 GLN A N 1
ATOM 1240 C CA . GLN A 1 157 ? -8.733 -0.521 -15.395 1.00 98.00 157 GLN A CA 1
ATOM 1241 C C . GLN A 1 157 ? -8.858 -0.748 -13.889 1.00 98.00 157 GLN A C 1
ATOM 1243 O O . GLN A 1 157 ? -8.458 0.061 -13.055 1.00 98.00 157 GLN A O 1
ATOM 1248 N N . THR A 1 158 ? -9.515 -1.842 -13.531 1.00 98.12 158 THR A N 1
ATOM 1249 C CA . THR A 1 158 ? -9.639 -2.261 -12.137 1.00 98.12 158 THR A CA 1
ATOM 1250 C C . THR A 1 158 ? -8.371 -2.979 -11.700 1.00 98.12 158 THR A C 1
ATOM 1252 O O . THR A 1 158 ? -7.861 -3.786 -12.476 1.00 98.12 158 THR A O 1
ATOM 1255 N N . ILE A 1 159 ? -7.996 -2.829 -10.434 1.00 98.44 159 ILE A N 1
ATOM 1256 C CA . ILE A 1 159 ? -6.936 -3.588 -9.776 1.00 98.44 159 ILE A CA 1
ATOM 1257 C C . ILE A 1 159 ? -7.161 -5.082 -9.984 1.00 98.44 159 ILE A C 1
ATOM 1259 O O . ILE A 1 159 ? -8.240 -5.602 -9.666 1.00 98.44 159 ILE A O 1
ATOM 1263 N N . ARG A 1 160 ? -6.143 -5.782 -10.478 1.00 96.25 160 ARG A N 1
ATOM 1264 C CA . ARG A 1 160 ? -6.188 -7.225 -10.738 1.00 96.25 160 ARG A CA 1
ATOM 1265 C C . ARG A 1 160 ? -4.913 -7.879 -10.258 1.00 96.25 160 ARG A C 1
ATOM 1267 O O . ARG A 1 160 ? -3.861 -7.260 -10.207 1.00 96.25 160 ARG A O 1
ATOM 1274 N N . ARG A 1 161 ? -5.005 -9.156 -9.897 1.00 92.19 161 ARG A N 1
ATOM 1275 C CA . ARG A 1 161 ? -3.811 -9.942 -9.593 1.00 92.19 161 ARG A CA 1
ATOM 1276 C C . ARG A 1 161 ? -2.931 -10.001 -10.842 1.00 92.19 161 ARG A C 1
ATOM 1278 O O . ARG A 1 161 ? -3.386 -10.497 -11.871 1.00 92.19 161 ARG A O 1
ATOM 1285 N N . PHE A 1 162 ? -1.692 -9.547 -10.713 1.00 80.88 162 PHE A N 1
ATOM 1286 C CA . PHE A 1 162 ? -0.678 -9.712 -11.740 1.00 80.88 162 PHE A CA 1
ATOM 1287 C C . PHE A 1 162 ? 0.028 -11.042 -11.489 1.00 80.88 162 PHE A C 1
ATOM 1289 O O . PHE A 1 162 ? 0.516 -11.323 -10.390 1.00 80.88 162 PHE A O 1
ATOM 1296 N N . LEU A 1 163 ? -0.009 -11.905 -12.494 1.00 65.38 163 LEU A N 1
ATOM 1297 C CA . LEU A 1 163 ? 0.842 -13.076 -12.558 1.00 65.38 163 LEU A CA 1
ATOM 1298 C C . LEU A 1 163 ? 2.034 -12.591 -13.367 1.00 65.38 163 LEU A C 1
ATOM 1300 O O . LEU A 1 163 ? 1.884 -12.405 -14.570 1.00 65.38 163 LEU A O 1
ATOM 1304 N N . GLY A 1 164 ? 3.147 -12.295 -12.692 1.00 60.72 164 GLY A N 1
ATOM 1305 C CA . GLY A 1 164 ? 4.417 -12.083 -13.383 1.00 60.72 164 GLY A CA 1
ATOM 1306 C C . GLY A 1 164 ? 4.595 -13.134 -14.467 1.00 60.72 164 GLY A C 1
ATOM 1307 O O . GLY A 1 164 ? 4.215 -14.289 -14.246 1.00 60.72 164 GLY A O 1
ATOM 1308 N N . SER A 1 165 ? 5.076 -12.702 -15.630 1.00 47.78 165 SER A N 1
ATOM 1309 C CA . SER A 1 165 ? 5.688 -13.607 -16.600 1.00 47.78 165 SER A CA 1
ATOM 1310 C C . SER A 1 165 ? 6.754 -14.440 -15.890 1.00 47.78 165 SER A C 1
ATOM 1312 O O . SER A 1 165 ? 7.558 -13.806 -15.161 1.00 47.78 165 SER A O 1
#

InterPro domains:
  IPR009465 Spondin, N-terminal [NF038123] (20-147)
  IPR009465 Spondin, N-terminal [PF06468] (2-162)
  IPR009465 Spondin, N-terminal [PS51020] (1-165)
  IPR038678 Spondin, N-terminal domain superfamily [G3DSA:2.60.40.2130] (1-164)
  IPR051418 Spondin/Thrombospondin type-1 domain-containing [PTHR11311] (3-161)

pLDDT: mean 91.04, std 9.85, range [46.0, 98.62]

Radius of gyration: 15.74 Å; chains: 1; bounding box: 35×31×42 Å

Sequence (165 aa):
KFNYNWTQYSHPEDYPSIPHFSPLVGVSHTRFYTLWNNNGFANKGIQDIAELGSTVSAIKEFKSERNTFNYSIGKLSDPVDTDMVTVTMRGAVKQTFLSAAAMIAPSPDWFVGFSRVQMCENYRWVSFMTGVLVGFDAGTDSGLTYMAPDQPTRPYQTIRRFLGS

Organism: NCBI:txid31354

Secondary structure (DSSP, 8-state):
-EE----TTTS-TT--SS-EEPPPEEEEE-TT--S--TTSBP-HHHHHHHHH---HHHHHHHHH-TTEEEEEE---PSSTTEE-------GGGT--EEEEEEEEES-SSEEEEEEEEE-EETTEE-S-------EEE-SSB---STTPPP-B-SSPPBPEE----

Foldseek 3Di:
DAFAPDDCVVFVPLRDPDWAKQWKKKWFFAPVDKCADFQAAHDPQLQCQQAPSDNVVVVVVLVPDPGIDWMFTWDCDPVRRDTDTDTDADVVVRSQFMWMKMYGPLAQGKIKIGIGDGQDDPNDGDPDDDDDIFMKGNQQADADHSPGPGHGHPPRGGIHTDDRD